Protein AF-A0A2D8V9H0-F1 (afdb_monomer)

Nearest PDB structures (foldseek):
  8q87-assembly1_BS  TM=3.752E-01  e=7.620E+00  Gallus gallus

Secondary structure (DSSP, 8-state):
----EEEEEEEEEEEEE--S------S-EEEE-S-SS--HHHHHHHHHHHHTSEEEEEEEEEEEEEE------

pLDDT: mean 83.66, std 14.93, range [39.88, 95.81]

Foldseek 3Di:
DDQDFFFWKKKAQWAWPDDPPPDDDDRIDIDRDPDNDDDPVNVQVVSCVVVVTGTDDIDIDGPGTDGPPPPDD

Radius of gyration: 14.34 Å; Cα contacts (8 Å, |Δi|>4): 110; chains: 1; bounding box: 41×21×34 Å

Sequence (73 aa):
MSNSKLPVLKISDIIWNQDSSGKSLPKQIAVKWTSADYSESEIIRWLGQQYNCSILDFTIVKSGYWKAESEGS

Mean predicted aligned error: 6.94 Å

Solvent-accessible surface area (backbone atoms only — not comparable to full-atom values): 4617 Å² total; per-residue (Å²): 130,83,86,63,62,18,32,23,38,35,38,31,73,44,36,66,57,72,69,92,75,81,73,88,72,74,47,59,50,78,44,80,43,95,47,78,72,80,54,70,69,58,51,51,52,51,52,22,65,75,67,74,40,50,72,77,48,66,46,80,43,80,75,50,67,43,74,72,75,72,80,78,130

Structure (mmCIF, N/CA/C/O backbone):
data_AF-A0A2D8V9H0-F1
#
_entry.id   AF-A0A2D8V9H0-F1
#
loop_
_atom_site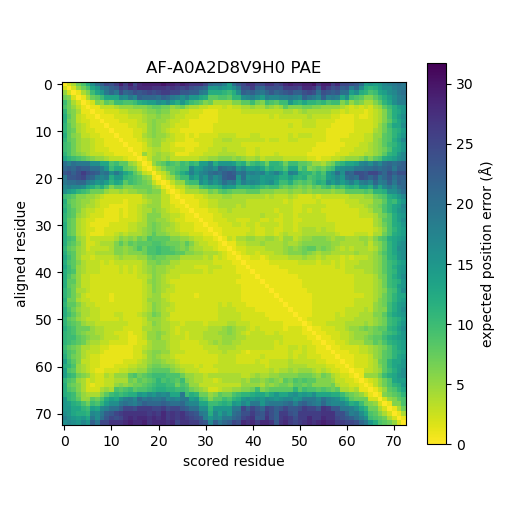.group_PDB
_atom_site.id
_atom_site.type_symbol
_atom_site.label_atom_id
_atom_site.label_alt_id
_atom_site.label_comp_id
_atom_site.label_asym_id
_atom_site.label_entity_id
_atom_site.label_seq_id
_atom_site.pdbx_PDB_ins_code
_atom_site.Cartn_x
_atom_site.Cartn_y
_atom_site.Cartn_z
_atom_site.occupancy
_atom_site.B_iso_or_equiv
_atom_site.auth_seq_id
_atom_site.auth_comp_id
_atom_site.auth_asym_id
_atom_site.auth_atom_id
_atom_site.pdbx_PDB_model_num
ATOM 1 N N . MET A 1 1 ? 25.448 0.873 -14.771 1.00 39.88 1 MET A N 1
ATOM 2 C CA . MET A 1 1 ? 24.671 0.920 -13.515 1.00 39.88 1 MET A CA 1
ATOM 3 C C . MET A 1 1 ? 23.199 0.927 -13.878 1.00 39.88 1 MET A C 1
ATOM 5 O O . MET A 1 1 ? 22.817 1.700 -14.752 1.00 39.88 1 MET A O 1
ATOM 9 N N . SER A 1 2 ? 22.410 0.008 -13.323 1.00 46.44 2 SER A N 1
ATOM 10 C CA . SER A 1 2 ? 21.005 -0.164 -13.696 1.00 46.44 2 SER A CA 1
ATOM 11 C C . SER A 1 2 ? 20.223 1.110 -13.396 1.00 46.44 2 SER A C 1
ATOM 13 O O . SER A 1 2 ? 20.212 1.594 -12.270 1.00 46.44 2 SER A O 1
ATOM 15 N N . ASN A 1 3 ? 19.587 1.659 -14.429 1.00 50.53 3 ASN A N 1
ATOM 16 C CA . ASN A 1 3 ? 18.641 2.768 -14.350 1.00 50.53 3 ASN A CA 1
ATOM 17 C C . ASN A 1 3 ? 17.358 2.220 -13.695 1.00 50.53 3 ASN A C 1
ATOM 19 O O . ASN A 1 3 ? 16.349 1.994 -14.365 1.00 50.53 3 ASN A O 1
ATOM 23 N N . SER A 1 4 ? 17.442 1.866 -12.412 1.00 63.62 4 SER A N 1
ATOM 24 C CA . SER A 1 4 ? 16.378 1.178 -11.688 1.00 63.62 4 SER A CA 1
ATOM 25 C C . SER A 1 4 ? 15.231 2.158 -11.475 1.00 63.62 4 SER A C 1
ATOM 27 O O . SER A 1 4 ? 15.235 2.968 -10.552 1.00 63.62 4 SER A O 1
ATOM 29 N N . LYS A 1 5 ? 14.261 2.133 -12.393 1.00 77.44 5 LYS A N 1
ATOM 30 C CA . LYS A 1 5 ? 13.003 2.865 -12.258 1.00 77.44 5 LYS A CA 1
ATOM 31 C C . LYS A 1 5 ? 12.224 2.226 -11.115 1.00 77.44 5 LYS A C 1
ATOM 33 O O . LYS A 1 5 ? 11.699 1.126 -11.272 1.00 77.44 5 LYS A O 1
ATOM 38 N N . LEU A 1 6 ? 12.145 2.913 -9.984 1.00 88.75 6 LEU A N 1
ATOM 39 C CA . LEU A 1 6 ? 11.395 2.441 -8.830 1.00 88.75 6 LEU A CA 1
ATOM 40 C C . LEU A 1 6 ? 9.939 2.911 -8.929 1.00 88.75 6 LEU A C 1
ATOM 42 O O . LEU A 1 6 ? 9.688 4.007 -9.434 1.00 88.75 6 LEU A O 1
ATOM 46 N N . PRO A 1 7 ? 8.953 2.100 -8.522 1.00 91.62 7 PRO A N 1
ATOM 47 C CA . PRO A 1 7 ? 7.553 2.429 -8.697 1.00 91.62 7 PRO A CA 1
ATOM 48 C C . PRO A 1 7 ? 7.110 3.499 -7.697 1.00 91.62 7 PRO A C 1
ATOM 50 O O . PRO A 1 7 ? 7.587 3.578 -6.565 1.00 91.62 7 PRO A O 1
ATOM 53 N N . VAL A 1 8 ? 6.157 4.319 -8.125 1.00 92.88 8 VAL A N 1
ATOM 54 C CA . VAL A 1 8 ? 5.328 5.111 -7.217 1.00 92.88 8 VAL A CA 1
ATOM 55 C C . VAL A 1 8 ? 4.035 4.337 -7.010 1.00 92.88 8 VAL A C 1
ATOM 57 O O . VAL A 1 8 ? 3.359 3.979 -7.979 1.00 92.88 8 VAL A O 1
ATOM 60 N N . LEU A 1 9 ? 3.713 4.055 -5.753 1.00 94.38 9 LEU A N 1
ATOM 61 C CA . LEU A 1 9 ? 2.502 3.347 -5.362 1.00 94.38 9 LEU A CA 1
ATOM 62 C C . LEU A 1 9 ? 1.482 4.352 -4.862 1.00 94.38 9 LEU A C 1
ATOM 64 O O . LEU A 1 9 ? 1.781 5.191 -4.013 1.00 94.38 9 LEU A O 1
ATOM 68 N N . LYS A 1 10 ? 0.271 4.254 -5.393 1.00 95.44 10 LYS A N 1
ATOM 69 C CA . LYS A 1 10 ? -0.910 4.903 -4.850 1.00 95.44 10 LYS A CA 1
ATOM 70 C C . LYS A 1 10 ? -1.686 3.847 -4.078 1.00 95.44 10 LYS A C 1
ATOM 72 O O . LYS A 1 10 ? -2.191 2.896 -4.665 1.00 95.44 10 LYS A O 1
ATOM 77 N N . ILE A 1 11 ? -1.733 4.02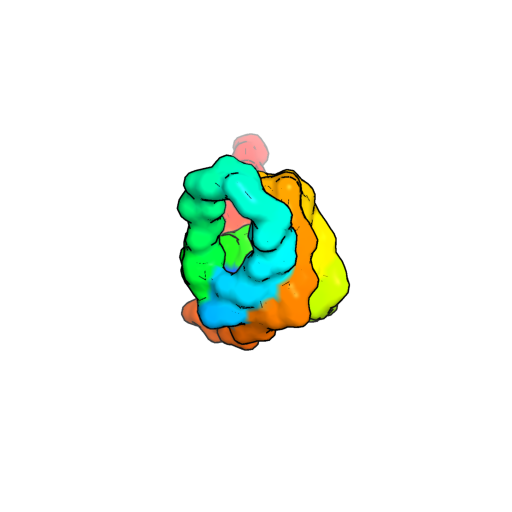6 -2.771 1.00 95.12 11 ILE A N 1
ATOM 78 C CA . ILE A 1 11 ? -2.445 3.175 -1.829 1.00 95.12 11 ILE A CA 1
ATOM 79 C C . ILE A 1 11 ? -3.736 3.918 -1.493 1.00 95.12 11 ILE A C 1
ATOM 81 O O . ILE A 1 11 ? -3.670 5.064 -1.047 1.00 95.12 11 ILE A O 1
ATOM 85 N N . SER A 1 12 ? -4.893 3.328 -1.763 1.00 95.81 12 SER A N 1
ATOM 86 C CA . SER A 1 12 ? -6.206 3.940 -1.533 1.00 95.81 12 SER A CA 1
ATOM 87 C C . SER A 1 12 ? -7.133 3.001 -0.781 1.00 95.81 12 SER A C 1
ATOM 89 O O . SER A 1 12 ? -6.800 1.841 -0.547 1.00 95.81 12 SER A O 1
ATOM 91 N N . ASP A 1 13 ? -8.284 3.543 -0.381 1.00 95.38 13 ASP A N 1
ATOM 92 C CA . ASP A 1 13 ? -9.363 2.789 0.257 1.00 95.38 13 ASP A CA 1
ATOM 93 C C . ASP A 1 13 ? -8.878 2.039 1.504 1.00 95.38 13 ASP A C 1
ATOM 95 O O . ASP A 1 13 ? -9.301 0.926 1.789 1.00 95.38 13 ASP A O 1
ATOM 99 N N . ILE A 1 14 ? -7.948 2.662 2.240 1.00 93.06 14 ILE A N 1
ATOM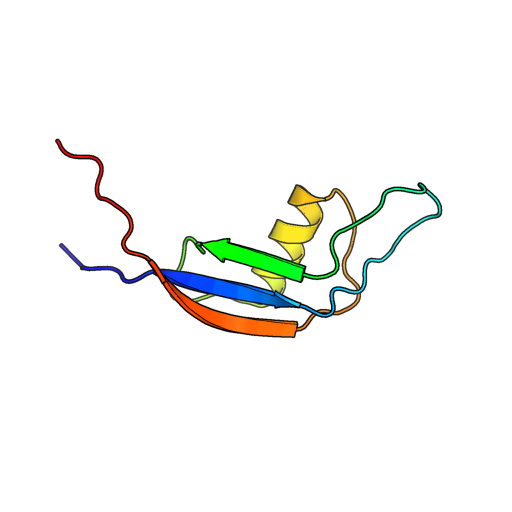 100 C CA . ILE A 1 14 ? -7.285 2.027 3.378 1.00 93.06 14 ILE A CA 1
ATOM 101 C C . ILE A 1 14 ? -8.279 1.895 4.531 1.00 93.06 14 ILE A C 1
ATOM 103 O O . ILE A 1 14 ? -8.770 2.896 5.069 1.00 93.06 14 ILE A O 1
ATOM 107 N N . ILE A 1 15 ? -8.527 0.652 4.932 1.00 92.25 15 ILE A N 1
ATOM 108 C CA . ILE A 1 15 ? -9.343 0.286 6.082 1.00 92.25 15 ILE A CA 1
ATOM 109 C C . ILE A 1 15 ? -8.407 -0.066 7.232 1.00 92.25 15 ILE A C 1
ATOM 111 O O . ILE A 1 15 ? -7.755 -1.110 7.254 1.00 92.25 15 ILE A O 1
ATOM 115 N N . TRP A 1 16 ? -8.345 0.828 8.208 1.00 91.56 16 TRP A N 1
ATOM 116 C CA . TRP A 1 16 ? -7.537 0.649 9.404 1.00 91.56 16 TRP A CA 1
ATOM 117 C C . TRP A 1 16 ? -8.301 -0.137 10.464 1.00 91.56 16 TRP A C 1
ATOM 119 O O . TRP A 1 16 ? -9.486 0.107 10.693 1.00 91.56 16 TRP A O 1
ATOM 129 N N . ASN A 1 17 ? -7.599 -1.015 11.170 1.00 89.38 17 ASN A N 1
ATOM 130 C CA . ASN A 1 17 ? -8.086 -1.617 12.401 1.00 89.38 17 ASN A CA 1
ATOM 131 C C . ASN A 1 17 ? -7.915 -0.605 13.543 1.00 89.38 17 ASN A C 1
ATOM 133 O O . ASN A 1 17 ? -6.954 -0.662 14.317 1.00 89.38 17 ASN A O 1
ATOM 137 N N . GLN A 1 18 ? -8.784 0.405 13.572 1.00 79.06 18 GLN A N 1
ATOM 138 C CA . GLN A 1 18 ? -8.767 1.402 14.631 1.00 79.06 18 GLN A CA 1
ATOM 139 C C . GLN A 1 18 ? -9.395 0.819 15.890 1.00 79.06 18 GLN A C 1
ATOM 141 O O . GLN A 1 18 ? -10.613 0.700 15.984 1.00 79.06 18 GLN A O 1
ATOM 146 N N . ASP A 1 19 ? -8.565 0.572 16.899 1.00 63.12 19 ASP A N 1
ATOM 147 C CA . ASP A 1 19 ? -9.039 0.734 18.267 1.00 63.12 19 ASP A CA 1
ATOM 148 C C . ASP A 1 19 ? -9.328 2.220 18.499 1.00 63.12 19 ASP A C 1
ATOM 150 O O . ASP A 1 19 ? -8.690 3.085 17.887 1.00 63.12 19 ASP A O 1
ATOM 154 N N . SER A 1 20 ? -10.289 2.506 19.378 1.00 58.31 20 SER A N 1
ATOM 155 C CA . SER A 1 20 ? -10.971 3.785 19.674 1.00 58.31 20 SER A CA 1
ATOM 156 C C . SER A 1 20 ? -10.097 5.019 20.001 1.00 58.31 20 SER A C 1
ATOM 158 O O . SER A 1 20 ? -10.586 6.012 20.529 1.00 58.31 20 SER A O 1
ATOM 160 N N . SER A 1 21 ? -8.807 4.983 19.686 1.00 65.88 21 SER A N 1
ATOM 161 C CA . SER A 1 21 ? -7.748 5.979 19.866 1.00 65.88 21 SER A CA 1
ATOM 162 C C . SER A 1 21 ? -7.982 7.358 19.232 1.00 65.88 21 SER A C 1
ATOM 164 O O . SER A 1 21 ? -7.170 8.255 19.449 1.00 65.88 21 SER A O 1
ATOM 166 N N . GLY A 1 22 ? -9.045 7.561 18.444 1.00 67.50 22 GLY A N 1
ATOM 167 C CA . GLY A 1 22 ? -9.408 8.875 17.893 1.00 67.50 22 GLY A CA 1
ATOM 168 C C . GLY A 1 22 ? -8.392 9.485 16.914 1.00 67.50 22 GLY A C 1
ATOM 169 O O . GLY A 1 22 ? -8.560 10.629 16.491 1.00 67.50 22 GLY A O 1
ATOM 170 N N . LYS A 1 23 ? -7.338 8.752 16.526 1.00 75.50 23 LYS A N 1
ATOM 171 C CA . LYS A 1 23 ? -6.372 9.210 15.521 1.00 75.50 23 LYS A CA 1
ATOM 172 C C . LYS A 1 23 ? -7.014 9.192 14.137 1.00 75.50 23 LYS A C 1
ATOM 174 O O . LYS A 1 23 ? -7.454 8.150 13.659 1.00 75.50 23 LYS A O 1
ATOM 179 N N . SER A 1 24 ? -7.014 10.339 13.464 1.00 84.19 24 SER A N 1
ATOM 180 C CA . SER A 1 24 ? -7.389 10.414 12.052 1.00 84.19 24 SER A CA 1
ATOM 181 C C . SER A 1 24 ? -6.279 9.787 11.206 1.00 84.19 24 SER A C 1
ATOM 183 O O . SER A 1 24 ? -5.173 10.324 11.130 1.00 84.19 24 SER A O 1
ATOM 185 N N . LEU A 1 25 ? -6.556 8.621 10.622 1.00 90.75 25 LEU A N 1
ATOM 186 C CA . LEU A 1 25 ? -5.639 7.913 9.733 1.00 90.75 25 LEU A CA 1
ATOM 187 C C . LEU A 1 25 ? -5.984 8.214 8.268 1.00 90.75 25 LEU A C 1
ATOM 189 O O . LEU A 1 25 ? -7.160 8.377 7.927 1.00 90.75 25 LEU A O 1
ATOM 193 N N . PRO A 1 26 ? -4.984 8.308 7.379 1.00 92.75 26 PRO A N 1
ATOM 194 C CA . PRO A 1 26 ? -5.232 8.633 5.984 1.00 92.75 26 PRO A CA 1
ATOM 195 C C . PRO A 1 26 ? -5.951 7.486 5.273 1.00 92.75 26 PRO A C 1
ATOM 197 O O . PRO A 1 26 ? -5.620 6.318 5.452 1.00 92.75 26 PRO A O 1
ATOM 200 N N . LYS A 1 27 ? -6.896 7.827 4.397 1.00 92.50 27 LYS A N 1
ATOM 201 C CA . LYS A 1 27 ? -7.565 6.854 3.516 1.00 92.50 27 LYS A CA 1
ATOM 202 C C . LYS A 1 27 ? -6.808 6.604 2.211 1.00 92.50 27 LYS A C 1
ATOM 204 O O . LYS A 1 27 ? -7.128 5.670 1.486 1.00 92.50 27 LYS A O 1
ATOM 209 N N . GLN A 1 28 ? -5.837 7.462 1.894 1.00 94.81 28 GLN A N 1
ATOM 210 C CA . GLN A 1 28 ? -5.020 7.365 0.690 1.00 94.81 28 GLN A CA 1
ATOM 211 C C . GLN A 1 28 ? -3.616 7.923 0.921 1.00 94.81 28 GLN A C 1
ATOM 213 O O . GLN A 1 28 ? -3.450 8.926 1.619 1.00 94.81 28 GLN A O 1
ATOM 218 N N . ILE A 1 29 ? -2.614 7.293 0.312 1.00 93.88 29 ILE A N 1
ATOM 219 C CA . ILE A 1 29 ? -1.203 7.679 0.387 1.00 93.88 29 ILE A CA 1
ATOM 220 C C . ILE A 1 29 ? -0.559 7.443 -0.983 1.00 93.88 29 ILE A C 1
ATOM 222 O O . ILE A 1 29 ? -0.818 6.437 -1.640 1.00 93.88 29 ILE A O 1
ATOM 226 N N . ALA A 1 30 ? 0.306 8.360 -1.411 1.00 94.19 30 ALA A N 1
ATOM 227 C CA . ALA A 1 30 ? 1.207 8.138 -2.535 1.00 94.19 30 ALA A CA 1
ATOM 228 C C . ALA A 1 30 ? 2.635 8.003 -2.001 1.00 94.19 30 ALA A C 1
ATOM 230 O O . ALA A 1 30 ? 3.117 8.896 -1.305 1.00 94.19 30 ALA A O 1
ATOM 231 N N . VAL A 1 31 ? 3.307 6.897 -2.315 1.00 92.94 31 VAL A N 1
ATOM 232 C CA . VAL A 1 31 ? 4.645 6.594 -1.800 1.00 92.94 31 VAL A CA 1
ATOM 233 C C . VAL A 1 31 ? 5.592 6.202 -2.928 1.00 92.94 31 VAL A C 1
ATOM 235 O O . VAL A 1 31 ? 5.261 5.419 -3.817 1.00 92.94 31 VAL A O 1
ATOM 238 N N . LYS A 1 32 ? 6.797 6.770 -2.890 1.00 92.50 32 LYS A N 1
ATOM 239 C CA . LYS A 1 32 ? 7.933 6.340 -3.705 1.00 92.50 32 LYS A CA 1
ATOM 240 C C . LYS A 1 32 ? 8.478 5.051 -3.095 1.00 92.50 32 LYS A C 1
ATOM 242 O O . LYS A 1 32 ? 9.076 5.097 -2.025 1.00 92.50 32 LYS A O 1
ATOM 247 N N . TRP A 1 33 ? 8.224 3.910 -3.727 1.00 92.25 33 TRP A N 1
ATOM 248 C CA . TRP A 1 33 ? 8.648 2.627 -3.173 1.00 92.25 33 TRP A CA 1
ATOM 249 C C . TRP A 1 33 ? 10.126 2.372 -3.442 1.00 92.25 33 TRP A C 1
ATOM 251 O O . TRP A 1 33 ? 10.672 2.865 -4.428 1.00 92.25 33 TRP A O 1
ATOM 261 N N . THR A 1 34 ? 10.770 1.602 -2.572 1.00 87.19 34 THR A N 1
ATOM 262 C CA . THR A 1 34 ? 12.218 1.345 -2.613 1.00 87.19 34 THR A CA 1
ATOM 263 C C . THR A 1 34 ? 12.600 0.128 -3.454 1.00 87.19 34 THR A C 1
ATOM 265 O O . THR A 1 34 ? 13.779 -0.066 -3.735 1.00 87.19 34 THR A O 1
ATOM 268 N N . SER A 1 35 ? 11.621 -0.667 -3.892 1.00 86.06 35 SER A N 1
ATOM 269 C CA . SER A 1 35 ? 11.830 -1.870 -4.702 1.00 86.06 35 SER A CA 1
ATOM 270 C C . SER A 1 35 ? 10.919 -1.893 -5.931 1.00 86.06 35 SER A C 1
ATOM 272 O O . SER A 1 35 ? 9.795 -1.392 -5.892 1.00 86.06 35 SER A O 1
ATOM 274 N N . ALA A 1 36 ? 11.412 -2.456 -7.038 1.00 84.25 36 ALA A N 1
ATOM 275 C CA . ALA A 1 36 ? 10.620 -2.665 -8.252 1.00 84.25 36 ALA A CA 1
ATOM 276 C C . ALA A 1 36 ? 9.534 -3.728 -8.051 1.00 84.25 36 ALA A C 1
ATOM 278 O O . ALA A 1 36 ? 8.410 -3.548 -8.524 1.00 84.25 36 ALA A O 1
ATOM 279 N N . ASP A 1 37 ? 9.887 -4.768 -7.300 1.00 85.88 37 ASP A N 1
ATOM 280 C CA . ASP A 1 37 ? 9.002 -5.836 -6.865 1.00 85.88 37 ASP A CA 1
ATOM 281 C C . ASP A 1 37 ? 8.586 -5.572 -5.420 1.00 85.88 37 ASP A C 1
ATOM 283 O O . ASP A 1 37 ? 9.411 -5.217 -4.575 1.00 85.88 37 ASP A O 1
ATOM 287 N N . TYR A 1 38 ? 7.300 -5.705 -5.135 1.00 88.38 38 TYR A N 1
ATOM 288 C CA . TYR A 1 38 ? 6.755 -5.516 -3.800 1.00 88.38 38 TYR A CA 1
ATOM 289 C C . TYR A 1 38 ? 5.618 -6.494 -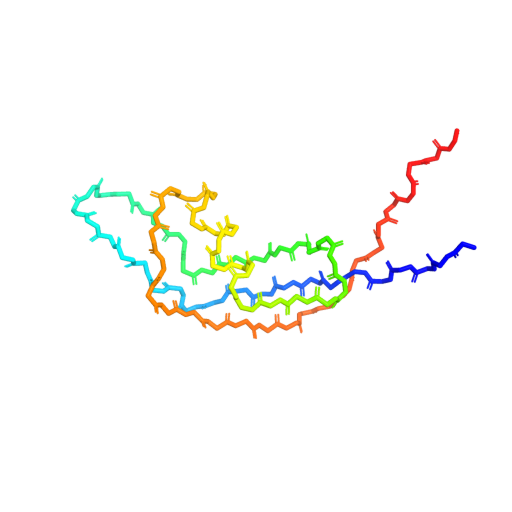3.575 1.00 88.38 38 TYR A C 1
ATOM 291 O O . TYR A 1 38 ? 4.828 -6.775 -4.478 1.00 88.38 38 TYR A O 1
ATOM 299 N N . SER A 1 39 ? 5.535 -6.998 -2.353 1.00 91.38 39 SER A N 1
ATOM 300 C CA . SER A 1 39 ? 4.418 -7.816 -1.907 1.00 91.38 39 SER A CA 1
ATOM 301 C C . SER A 1 39 ? 3.427 -6.993 -1.092 1.00 91.38 39 SER A C 1
ATOM 303 O O . SER A 1 39 ? 3.767 -5.997 -0.448 1.00 91.38 39 SER A O 1
ATOM 305 N N . GLU A 1 40 ? 2.180 -7.447 -1.085 1.00 90.44 40 GLU A N 1
ATOM 306 C CA . GLU A 1 40 ? 1.132 -6.872 -0.247 1.00 90.44 40 GLU A CA 1
ATOM 307 C C . GLU A 1 40 ? 1.530 -6.894 1.239 1.00 90.44 40 GLU A C 1
ATOM 309 O O . GLU A 1 40 ? 1.394 -5.891 1.937 1.00 90.44 40 GLU A O 1
ATOM 314 N N . SER A 1 41 ? 2.134 -7.994 1.703 1.00 92.44 41 SER A N 1
ATOM 315 C CA . SER A 1 41 ? 2.592 -8.154 3.088 1.00 92.44 41 SER A CA 1
ATOM 316 C C . SER A 1 41 ? 3.649 -7.124 3.499 1.00 92.44 41 SER A C 1
ATOM 318 O O . SER A 1 41 ? 3.625 -6.634 4.629 1.00 92.44 41 SER A O 1
ATOM 320 N N . GLU A 1 42 ? 4.569 -6.762 2.602 1.00 93.25 42 GLU A N 1
ATOM 321 C CA . GLU A 1 42 ? 5.553 -5.708 2.872 1.00 93.25 42 GLU A CA 1
ATOM 322 C C . GLU A 1 42 ? 4.893 -4.338 3.011 1.00 93.25 42 GLU A C 1
ATOM 324 O O . GLU A 1 42 ? 5.271 -3.567 3.895 1.00 93.25 42 GLU A O 1
ATOM 329 N N . ILE A 1 43 ? 3.888 -4.049 2.181 1.00 92.19 43 ILE A N 1
ATOM 330 C CA . ILE A 1 43 ? 3.145 -2.788 2.235 1.00 92.19 43 ILE A CA 1
ATOM 331 C C . ILE A 1 43 ? 2.315 -2.700 3.516 1.00 92.19 43 ILE A C 1
ATOM 333 O O . ILE A 1 43 ? 2.374 -1.672 4.192 1.00 92.19 43 ILE A O 1
ATOM 337 N N . ILE A 1 44 ? 1.622 -3.778 3.903 1.00 92.62 44 ILE A N 1
ATOM 338 C CA . ILE A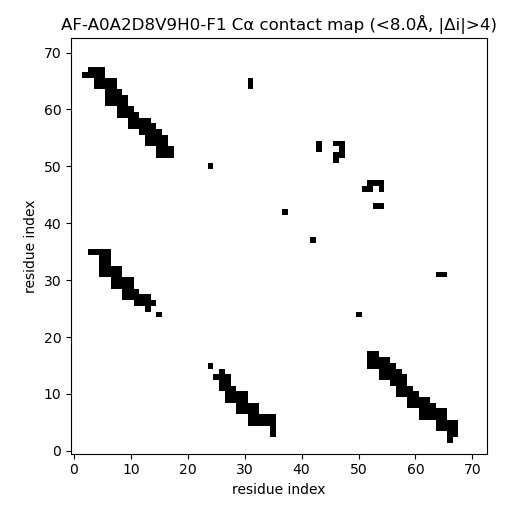 1 44 ? 0.893 -3.861 5.180 1.00 92.62 44 ILE A CA 1
ATOM 339 C C . ILE A 1 44 ? 1.846 -3.586 6.341 1.00 92.62 44 ILE A C 1
ATOM 341 O O . ILE A 1 44 ? 1.556 -2.753 7.201 1.00 92.62 44 ILE A O 1
ATOM 345 N N . ARG A 1 45 ? 3.008 -4.252 6.357 1.00 93.50 45 ARG A N 1
ATOM 346 C CA . ARG A 1 45 ? 4.000 -4.072 7.421 1.00 93.50 45 ARG A CA 1
ATOM 347 C C . ARG A 1 45 ? 4.512 -2.635 7.475 1.00 93.50 45 ARG A C 1
ATOM 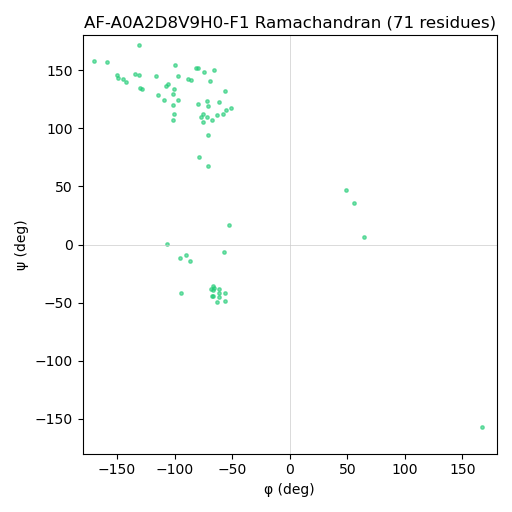349 O O . ARG A 1 45 ? 4.598 -2.069 8.561 1.00 93.50 45 ARG A O 1
ATOM 356 N N . TRP A 1 46 ? 4.840 -2.046 6.325 1.00 94.25 46 TRP A N 1
ATOM 357 C CA . TRP A 1 46 ? 5.339 -0.672 6.240 1.00 94.25 46 TRP A CA 1
ATOM 358 C C . TRP A 1 46 ? 4.300 0.345 6.720 1.00 94.25 46 TRP A C 1
ATOM 360 O O . TRP A 1 46 ? 4.604 1.176 7.573 1.00 94.25 46 TRP A O 1
ATOM 370 N N . LEU A 1 47 ? 3.062 0.255 6.228 1.00 92.62 47 LEU A N 1
ATOM 371 C CA . LEU A 1 47 ? 1.978 1.132 6.663 1.00 92.62 47 LEU A CA 1
ATOM 372 C C . LEU A 1 47 ? 1.700 0.967 8.160 1.00 92.62 47 LEU A C 1
ATOM 374 O O . LEU A 1 47 ? 1.517 1.958 8.868 1.00 92.62 47 LEU A O 1
ATOM 378 N N . GLY A 1 48 ? 1.704 -0.270 8.657 1.00 91.88 48 GLY A N 1
ATOM 379 C CA . GLY A 1 48 ? 1.429 -0.521 10.061 1.00 91.88 48 GLY A CA 1
ATOM 380 C C . GLY A 1 48 ? 2.498 0.032 10.993 1.00 91.88 48 GLY A C 1
ATOM 381 O O . GLY A 1 48 ? 2.167 0.585 12.039 1.00 91.88 48 GLY A O 1
ATOM 382 N N . GLN A 1 49 ? 3.766 -0.013 10.580 1.00 92.25 49 GLN A N 1
ATOM 383 C CA . GLN A 1 49 ? 4.858 0.664 11.281 1.00 92.25 49 GLN A CA 1
ATOM 384 C C . GLN A 1 49 ? 4.716 2.188 11.212 1.00 92.25 49 GLN A C 1
ATOM 386 O O . GLN A 1 49 ? 4.852 2.861 12.231 1.00 92.25 49 GLN A O 1
ATOM 391 N N . GLN A 1 50 ? 4.395 2.731 10.035 1.00 92.19 50 GLN A N 1
ATOM 392 C CA . GLN A 1 50 ? 4.330 4.175 9.813 1.00 92.19 50 GLN A CA 1
ATOM 393 C C . GLN A 1 50 ? 3.208 4.857 10.604 1.00 92.19 50 GLN A C 1
ATOM 395 O O . GLN A 1 50 ? 3.375 5.974 11.093 1.00 92.19 50 GLN A O 1
ATOM 400 N N . TYR A 1 51 ? 2.062 4.191 10.734 1.00 90.44 51 TYR A N 1
ATOM 401 C CA . TYR A 1 51 ? 0.884 4.739 11.409 1.00 90.44 51 TYR A CA 1
ATOM 402 C C . TYR A 1 51 ? 0.618 4.111 12.781 1.00 90.44 51 TYR A C 1
ATOM 404 O O . TYR A 1 51 ? -0.323 4.520 13.463 1.00 90.44 51 TYR A O 1
ATOM 412 N N . ASN A 1 52 ? 1.466 3.165 13.203 1.00 89.94 52 ASN A N 1
ATOM 413 C CA . ASN A 1 52 ? 1.319 2.379 14.429 1.00 89.94 52 ASN A CA 1
ATOM 414 C C . ASN A 1 52 ? -0.097 1.788 14.569 1.00 89.94 52 ASN A C 1
ATOM 416 O O . ASN A 1 52 ? -0.754 1.943 15.599 1.00 89.94 52 ASN A O 1
ATOM 420 N N . CYS A 1 53 ? -0.600 1.190 13.488 1.00 89.62 53 CYS A N 1
ATOM 421 C CA . CYS A 1 53 ? -1.964 0.678 13.391 1.00 89.62 53 CYS A CA 1
ATOM 422 C C . CYS A 1 53 ? -2.014 -0.515 12.433 1.00 89.62 53 CYS A C 1
ATOM 424 O O . CYS A 1 53 ? -1.276 -0.552 11.457 1.00 89.62 53 CYS A O 1
ATOM 426 N N . SER A 1 54 ? -2.876 -1.497 12.688 1.00 90.12 54 SER A N 1
ATOM 427 C CA . SER A 1 54 ? -3.040 -2.620 11.756 1.00 90.12 54 SER A CA 1
ATOM 428 C C . SER A 1 54 ? -3.967 -2.239 10.604 1.00 90.12 54 SER A C 1
ATOM 430 O O . SER A 1 54 ? -4.859 -1.408 10.767 1.00 90.12 54 SER A O 1
ATOM 432 N N . ILE A 1 55 ? -3.775 -2.857 9.443 1.00 91.38 55 ILE A N 1
ATOM 433 C CA . ILE A 1 55 ? -4.644 -2.683 8.273 1.00 91.38 55 ILE A CA 1
ATOM 434 C C . ILE A 1 55 ? -5.499 -3.926 8.107 1.00 91.38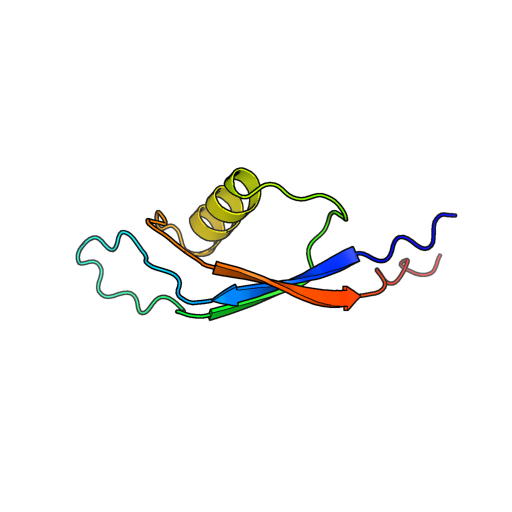 55 ILE A C 1
ATOM 436 O O . ILE A 1 55 ? -5.010 -5.039 8.283 1.00 91.38 55 ILE A O 1
ATOM 440 N N . LEU A 1 56 ? -6.770 -3.710 7.788 1.00 91.00 56 LEU A N 1
ATOM 441 C CA . LEU A 1 56 ? -7.721 -4.761 7.449 1.00 91.00 56 LEU A CA 1
ATOM 442 C C . LEU A 1 56 ? -7.786 -4.972 5.940 1.00 91.00 56 LEU A C 1
ATOM 444 O O . LEU A 1 56 ? -7.830 -6.112 5.496 1.00 91.00 56 LEU A O 1
ATOM 448 N N . ASP A 1 57 ? -7.791 -3.879 5.175 1.00 92.88 57 ASP A N 1
ATOM 449 C CA . ASP A 1 57 ? -7.909 -3.918 3.719 1.00 92.88 57 ASP A CA 1
ATOM 450 C C . ASP A 1 57 ? -7.376 -2.625 3.085 1.00 92.88 57 ASP A C 1
ATOM 452 O O . ASP A 1 57 ? -7.296 -1.586 3.752 1.00 92.88 57 ASP A O 1
ATOM 456 N N . PHE A 1 58 ? -6.981 -2.692 1.816 1.00 94.69 58 PHE A N 1
ATOM 457 C CA . PHE A 1 58 ? -6.499 -1.559 1.029 1.00 94.69 58 PHE A CA 1
ATOM 458 C C . PHE A 1 58 ? -6.357 -1.918 -0.456 1.00 94.69 58 PHE A C 1
ATOM 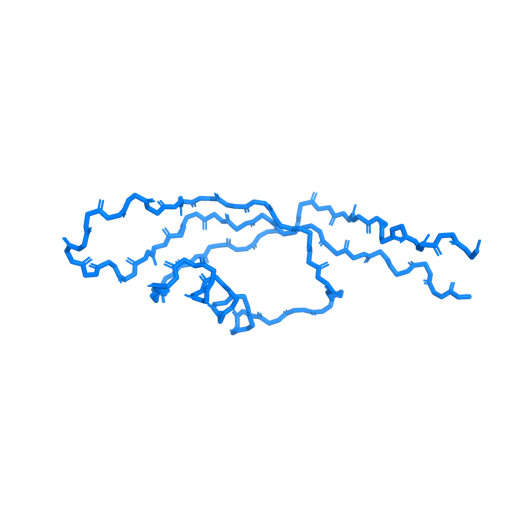460 O O . PHE A 1 58 ? -6.158 -3.067 -0.835 1.00 94.69 58 PHE A O 1
ATOM 467 N N . THR A 1 59 ? -6.367 -0.899 -1.314 1.00 95.31 59 THR A N 1
ATOM 468 C CA . THR A 1 59 ? -6.084 -1.042 -2.748 1.00 95.31 59 THR A CA 1
ATOM 469 C C . THR A 1 59 ? -4.717 -0.457 -3.089 1.00 95.31 59 THR A C 1
ATOM 471 O O . THR A 1 59 ? -4.384 0.649 -2.660 1.00 95.31 59 THR A O 1
ATOM 474 N N . ILE A 1 60 ? -3.926 -1.163 -3.905 1.00 93.94 60 ILE A N 1
ATOM 475 C CA . ILE A 1 60 ? -2.647 -0.667 -4.432 1.00 93.94 60 ILE A CA 1
ATOM 476 C C . ILE A 1 60 ? -2.744 -0.509 -5.942 1.00 93.94 60 ILE A C 1
ATOM 478 O O . ILE A 1 60 ? -3.043 -1.457 -6.665 1.00 93.94 60 ILE A O 1
ATOM 482 N N . VAL A 1 61 ? -2.375 0.669 -6.433 1.00 93.25 61 VAL A N 1
ATOM 483 C CA . VAL A 1 61 ? -2.206 0.921 -7.862 1.00 93.25 61 VAL A CA 1
ATOM 484 C C . VAL A 1 61 ? -0.840 1.536 -8.107 1.00 93.25 61 VAL A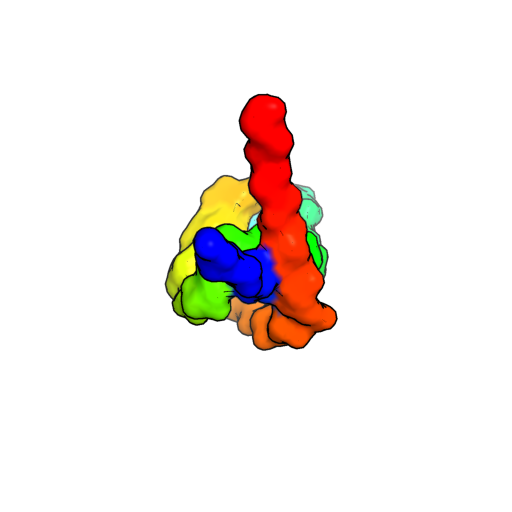 C 1
ATOM 486 O O . VAL A 1 61 ? -0.423 2.479 -7.434 1.00 93.25 61 VAL A O 1
ATOM 489 N N . LYS A 1 62 ? -0.131 1.032 -9.113 1.00 91.12 62 LYS A N 1
ATOM 490 C CA . LYS A 1 62 ? 1.117 1.640 -9.567 1.00 91.12 62 LYS A CA 1
ATOM 491 C C . LYS A 1 62 ? 0.800 2.894 -10.377 1.00 91.12 62 LYS A C 1
ATOM 493 O O . LYS A 1 62 ? 0.235 2.806 -11.462 1.00 91.12 62 LYS A O 1
ATOM 498 N N . SER A 1 63 ? 1.157 4.059 -9.845 1.00 88.06 63 SER A N 1
ATOM 499 C CA . SER A 1 63 ? 0.834 5.361 -10.443 1.00 88.06 63 SER A CA 1
ATOM 500 C C . SER A 1 63 ? 1.954 5.930 -11.313 1.00 88.06 63 SER A C 1
ATOM 502 O O . SER A 1 63 ? 1.734 6.886 -12.052 1.00 88.06 63 SER A O 1
ATOM 504 N N . GLY A 1 64 ? 3.152 5.347 -11.258 1.00 87.88 64 GLY A N 1
ATOM 505 C CA . GLY A 1 64 ? 4.266 5.766 -12.095 1.00 87.88 64 GLY A CA 1
ATOM 506 C C . GLY A 1 64 ? 5.596 5.190 -11.640 1.00 87.88 64 GLY A C 1
ATOM 507 O O . GLY A 1 64 ? 5.653 4.163 -10.960 1.00 87.88 64 GLY A O 1
ATOM 508 N N . TYR A 1 65 ? 6.666 5.878 -12.023 1.00 87.38 65 TYR A N 1
ATOM 509 C CA . TYR A 1 65 ? 8.027 5.558 -11.622 1.00 87.38 65 TYR A CA 1
ATOM 510 C C . TYR A 1 65 ? 8.755 6.824 -11.197 1.00 87.38 65 TYR A C 1
ATOM 512 O O . TYR A 1 65 ? 8.541 7.890 -11.774 1.00 87.38 65 TYR A O 1
ATOM 520 N N . TRP A 1 66 ? 9.654 6.692 -10.233 1.00 82.88 66 TRP A N 1
ATOM 521 C CA . TRP A 1 66 ? 10.600 7.727 -9.864 1.00 82.88 66 TRP A CA 1
ATOM 522 C C . TRP A 1 66 ? 12.021 7.238 -10.149 1.00 82.88 66 TRP A C 1
ATOM 524 O O . TRP A 1 66 ? 12.330 6.046 -10.054 1.00 82.88 66 TRP A O 1
ATOM 534 N N . LYS A 1 67 ? 12.886 8.165 -10.561 1.00 71.56 67 LYS A N 1
ATOM 535 C CA . LYS A 1 67 ? 14.326 7.919 -10.561 1.00 71.56 67 LYS A CA 1
ATOM 536 C C . LYS A 1 67 ? 14.803 8.122 -9.134 1.00 71.56 67 LYS A C 1
ATOM 538 O O . LYS A 1 67 ? 14.624 9.217 -8.605 1.00 71.56 67 LYS A O 1
ATOM 543 N N . ALA A 1 68 ? 15.398 7.090 -8.543 1.00 65.56 68 ALA A N 1
ATOM 544 C CA . ALA A 1 68 ? 16.301 7.319 -7.430 1.00 65.56 68 ALA A CA 1
ATOM 545 C C . ALA A 1 68 ? 17.399 8.240 -7.955 1.00 65.56 68 ALA A C 1
ATOM 547 O O . ALA A 1 68 ? 18.110 7.874 -8.893 1.00 65.56 68 ALA A O 1
ATOM 548 N N . GLU A 1 69 ? 17.448 9.473 -7.456 1.00 57.84 69 GLU A N 1
ATOM 549 C CA . GLU A 1 69 ? 18.605 10.318 -7.705 1.00 57.84 69 GLU A CA 1
ATOM 550 C C . GLU A 1 69 ? 19.775 9.597 -7.047 1.00 57.84 69 GLU A C 1
ATOM 552 O O . GLU A 1 69 ? 19.796 9.410 -5.833 1.00 57.84 69 GLU A O 1
ATOM 557 N N . SER A 1 70 ? 20.690 9.083 -7.868 1.00 54.03 70 SER A N 1
ATOM 558 C CA . SER A 1 70 ? 22.004 8.693 -7.387 1.00 54.03 70 SER A CA 1
ATOM 559 C C . SER A 1 70 ? 22.574 9.932 -6.710 1.00 54.03 70 SER A C 1
ATOM 561 O O . SER A 1 70 ? 22.743 10.946 -7.391 1.00 54.03 70 SER A O 1
ATOM 563 N N . GLU A 1 71 ? 22.814 9.884 -5.398 1.00 52.31 71 GLU A N 1
ATOM 564 C CA . GLU A 1 71 ? 23.606 10.921 -4.741 1.00 52.31 71 GLU A CA 1
ATOM 565 C C . GLU A 1 71 ? 24.902 11.064 -5.545 1.00 52.31 71 GLU A C 1
ATOM 567 O O . GLU A 1 71 ? 25.628 10.089 -5.771 1.00 52.31 71 GLU A O 1
ATOM 572 N N . GLY A 1 72 ? 25.091 12.258 -6.110 1.00 49.47 72 GLY A N 1
ATOM 573 C CA . GLY A 1 72 ? 26.283 12.604 -6.865 1.00 49.47 72 GLY A CA 1
ATOM 574 C C . GLY A 1 72 ? 27.505 12.390 -5.983 1.00 49.47 72 GLY A C 1
ATOM 575 O O . GLY A 1 72 ? 27.497 12.770 -4.814 1.00 49.47 72 GLY A O 1
ATOM 576 N N . SER A 1 73 ? 28.497 11.715 -6.560 1.00 42.03 73 SER A N 1
ATOM 577 C CA . SER A 1 73 ? 29.819 11.454 -5.984 1.00 42.03 73 SER A CA 1
ATOM 578 C C . SER A 1 73 ? 30.552 12.715 -5.543 1.00 42.03 73 SER A C 1
ATOM 580 O O . SER A 1 73 ? 30.334 13.773 -6.176 1.00 42.03 73 SER A O 1
#